Protein AF-A0A6A4ECH5-F1 (afdb_monomer_lite)

Sequence (170 aa):
MLSFKMYCCALTGAVALLLSTVTAHGYLGLPAVTFPSDVDKTQFVATIESSASGFSGSFSGTPAENAAAFWAAFNSSKYSSVKEFVTDLGQIVASGANIECGLTDPDETPQPLPDELEWTHSDTEGFTSSHEGPCEAWCDDTRVFLARRTLPPPPQKCPTIRRGVREPAA

Structure (mmCIF, N/CA/C/O backbone):
data_AF-A0A6A4ECH5-F1
#
_entry.id   AF-A0A6A4ECH5-F1
#
loop_
_atom_site.group_PDB
_atom_site.id
_atom_site.type_symbol
_atom_site.label_atom_id
_atom_site.label_alt_id
_atom_site.label_comp_id
_atom_site.label_asym_id
_atom_site.label_entity_id
_atom_site.label_seq_id
_atom_site.pdbx_PDB_ins_code
_atom_site.Cartn_x
_atom_site.Cartn_y
_atom_site.Cartn_z
_atom_site.occupancy
_atom_site.B_iso_or_equiv
_atom_site.auth_seq_id
_atom_site.auth_comp_id
_atom_site.auth_asym_id
_atom_site.auth_atom_id
_atom_site.pdbx_PDB_model_num
ATOM 1 N N . MET A 1 1 ? 65.895 15.581 -24.734 1.00 36.12 1 MET A N 1
ATOM 2 C CA . MET A 1 1 ? 65.233 16.899 -24.635 1.00 36.12 1 MET A CA 1
ATOM 3 C C . MET A 1 1 ? 63.728 16.678 -24.688 1.00 36.12 1 MET A C 1
ATOM 5 O O . MET A 1 1 ? 63.279 15.971 -25.572 1.00 36.12 1 MET A O 1
ATOM 9 N N . LEU A 1 2 ? 63.033 17.241 -23.694 1.00 40.03 2 LEU A N 1
ATOM 10 C CA . LEU A 1 2 ? 61.590 17.483 -23.534 1.00 40.03 2 LEU A CA 1
ATOM 11 C C . LEU A 1 2 ? 60.560 16.344 -23.706 1.00 40.03 2 LEU A C 1
ATOM 13 O O . LEU A 1 2 ? 60.173 15.961 -24.803 1.00 40.03 2 LEU A O 1
ATOM 17 N N . SER A 1 3 ? 60.021 15.947 -22.548 1.00 49.47 3 SER A N 1
ATOM 18 C CA . SER A 1 3 ? 58.666 15.438 -22.317 1.00 49.47 3 SER A CA 1
ATOM 19 C C . SER A 1 3 ? 57.578 16.232 -23.043 1.00 49.47 3 SER A C 1
ATOM 21 O O . SER A 1 3 ? 57.588 17.460 -22.980 1.00 49.47 3 SER A O 1
ATOM 23 N N . PHE A 1 4 ? 56.538 15.544 -23.525 1.00 47.38 4 PHE A N 1
ATOM 24 C CA . PHE A 1 4 ? 55.188 16.111 -23.549 1.00 47.38 4 PHE A CA 1
ATOM 25 C C . PHE A 1 4 ? 54.191 15.131 -22.926 1.00 47.38 4 PHE A C 1
ATOM 27 O O . PHE A 1 4 ? 54.076 13.974 -23.318 1.00 47.38 4 PHE A O 1
ATOM 34 N N . LYS A 1 5 ? 53.560 15.615 -21.855 1.00 43.56 5 LYS A N 1
ATOM 35 C CA . LYS A 1 5 ? 52.623 14.917 -20.978 1.00 43.56 5 LYS A CA 1
ATOM 36 C C . LYS A 1 5 ? 51.403 14.447 -21.775 1.00 43.56 5 LYS A C 1
ATOM 38 O O . LYS A 1 5 ? 50.761 15.246 -22.450 1.00 43.56 5 LYS A O 1
ATOM 43 N N . MET A 1 6 ? 51.046 13.179 -21.605 1.00 52.22 6 MET A N 1
ATOM 44 C CA . MET A 1 6 ? 49.730 12.650 -21.940 1.00 52.22 6 MET A CA 1
ATOM 45 C C . MET A 1 6 ? 48.712 13.263 -20.970 1.00 52.22 6 MET A C 1
ATOM 47 O O . MET A 1 6 ? 48.684 12.915 -19.790 1.00 52.22 6 MET A O 1
ATOM 51 N N . TYR A 1 7 ? 47.932 14.236 -21.438 1.00 46.34 7 TYR A N 1
ATOM 52 C CA . TYR A 1 7 ? 46.836 14.805 -20.660 1.00 46.34 7 TYR A CA 1
ATOM 53 C C . TYR A 1 7 ? 45.634 13.862 -20.740 1.00 46.34 7 TYR A C 1
ATOM 55 O O . TYR A 1 7 ? 44.838 13.918 -21.674 1.00 46.34 7 TYR A O 1
ATOM 63 N N . CYS A 1 8 ? 45.506 12.993 -19.736 1.00 44.25 8 CYS A N 1
ATOM 64 C CA . CYS A 1 8 ? 44.232 12.376 -19.384 1.00 44.25 8 CYS A CA 1
ATOM 65 C C . CYS A 1 8 ? 43.256 13.484 -18.964 1.00 44.25 8 CYS A C 1
ATOM 67 O O . CYS A 1 8 ? 43.235 13.889 -17.805 1.00 44.25 8 CYS A O 1
ATOM 69 N N . CYS A 1 9 ? 42.440 13.978 -19.891 1.00 46.28 9 CYS A N 1
ATOM 70 C CA . CYS A 1 9 ? 41.182 14.632 -19.539 1.00 46.28 9 CYS A CA 1
ATOM 71 C C . CYS A 1 9 ? 40.117 13.543 -19.391 1.00 46.28 9 CYS A C 1
ATOM 73 O O . CYS A 1 9 ? 39.337 13.282 -20.303 1.00 46.28 9 CYS A O 1
ATOM 75 N N . ALA A 1 10 ? 40.119 12.868 -18.241 1.00 50.84 10 ALA A N 1
ATOM 76 C CA . ALA A 1 10 ? 38.966 12.093 -17.814 1.00 50.84 10 ALA A CA 1
ATOM 77 C C . ALA A 1 10 ? 37.884 13.090 -17.376 1.00 50.84 10 ALA A C 1
ATOM 79 O O . ALA A 1 10 ? 37.900 13.587 -16.253 1.00 50.84 10 ALA A O 1
ATOM 80 N N . LEU A 1 11 ? 36.969 13.426 -18.287 1.00 51.59 11 LEU A N 1
ATOM 81 C CA . LEU A 1 11 ? 35.698 14.053 -17.935 1.00 51.59 11 LEU A CA 1
ATOM 82 C C . LEU A 1 11 ? 34.859 13.011 -17.187 1.00 51.59 11 LEU A C 1
ATOM 84 O O . LEU A 1 11 ? 34.094 12.257 -17.782 1.00 51.59 11 LEU A O 1
ATOM 88 N N . THR A 1 12 ? 35.020 12.941 -15.869 1.00 50.88 12 THR A N 1
ATOM 89 C CA . THR A 1 12 ? 34.039 12.305 -14.987 1.00 50.88 12 THR A CA 1
ATOM 90 C C . THR A 1 12 ? 32.783 13.170 -14.992 1.00 50.88 12 THR A C 1
ATOM 92 O O . THR A 1 12 ? 32.695 14.156 -14.262 1.00 50.88 12 THR A O 1
ATOM 95 N N . GLY A 1 13 ? 31.830 12.837 -15.862 1.00 53.44 13 GLY A N 1
ATOM 96 C CA . GLY A 1 13 ? 30.485 13.395 -15.806 1.00 53.44 13 GLY A CA 1
ATOM 97 C C . GLY A 1 13 ? 29.804 12.929 -14.522 1.00 53.44 13 GLY A C 1
ATOM 98 O O . GLY A 1 13 ? 29.584 11.734 -14.337 1.00 53.44 13 GLY A O 1
ATOM 99 N N . ALA A 1 14 ? 29.497 13.862 -13.624 1.00 52.53 14 ALA A N 1
ATOM 100 C CA . ALA A 1 14 ? 28.627 13.594 -12.491 1.00 52.53 14 ALA A CA 1
ATOM 101 C C . ALA A 1 14 ? 27.212 13.339 -13.030 1.00 52.53 14 ALA A C 1
ATOM 103 O O . ALA A 1 14 ? 26.530 14.265 -13.468 1.00 52.53 14 ALA A O 1
ATOM 104 N N . VAL A 1 15 ? 26.785 12.076 -13.039 1.00 54.62 15 VAL A N 1
ATOM 105 C CA . VAL A 1 15 ? 25.382 11.727 -13.267 1.00 54.62 15 VAL A CA 1
ATOM 106 C C . VAL A 1 15 ? 24.621 12.168 -12.021 1.00 54.62 15 VAL A C 1
ATOM 108 O O . VAL A 1 15 ? 24.728 11.547 -10.966 1.00 54.62 15 VAL A O 1
ATOM 111 N N . ALA A 1 16 ? 23.896 13.280 -12.124 1.00 48.59 16 ALA A N 1
ATOM 112 C CA . ALA A 1 16 ? 22.936 13.676 -11.108 1.00 48.59 16 ALA A CA 1
ATOM 113 C C . ALA A 1 16 ? 21.791 12.654 -11.125 1.00 48.59 16 ALA A C 1
ATOM 115 O O . ALA A 1 16 ? 20.962 12.653 -12.034 1.00 48.59 16 ALA A O 1
ATOM 116 N N . LEU A 1 17 ? 21.779 11.750 -10.144 1.00 46.91 17 LEU A N 1
ATOM 117 C CA . LEU A 1 17 ? 20.633 10.890 -9.871 1.00 46.91 17 LEU A CA 1
ATOM 118 C C . LEU A 1 17 ? 19.496 11.794 -9.389 1.00 46.91 17 LEU A C 1
ATOM 120 O O . LEU A 1 17 ? 19.467 12.210 -8.232 1.00 46.91 17 LEU A O 1
ATOM 124 N N . LEU A 1 18 ? 18.583 12.137 -10.294 1.00 44.34 18 LEU A N 1
ATOM 125 C CA . LEU A 1 18 ? 17.282 12.675 -9.923 1.00 44.34 18 LEU A CA 1
ATOM 126 C C . LEU A 1 18 ? 16.531 11.544 -9.214 1.00 44.34 18 LEU A C 1
ATOM 128 O O . LEU A 1 18 ? 15.917 10.699 -9.858 1.00 44.34 18 LEU A O 1
ATOM 132 N N . LEU A 1 19 ? 16.631 11.495 -7.885 1.00 38.56 19 LEU A N 1
ATOM 133 C CA . LEU A 1 19 ? 15.720 10.711 -7.060 1.00 38.56 19 LEU A CA 1
ATOM 134 C C . LEU A 1 19 ? 14.350 11.379 -7.176 1.00 38.56 19 LEU A C 1
ATOM 136 O O . LEU A 1 19 ? 14.034 12.318 -6.449 1.00 38.56 19 LEU A O 1
ATOM 140 N N . SER A 1 20 ? 13.554 10.946 -8.146 1.00 42.34 20 SER A N 1
ATOM 141 C CA . SER A 1 20 ? 12.128 11.236 -8.174 1.00 42.34 20 SER A CA 1
ATOM 142 C C . SER A 1 20 ? 11.501 10.548 -6.966 1.00 42.34 20 SER A C 1
ATOM 144 O O . SER A 1 20 ? 11.206 9.355 -7.008 1.00 42.34 20 SER A O 1
ATOM 146 N N . THR A 1 21 ? 11.341 11.283 -5.867 1.00 46.16 21 THR A N 1
ATOM 147 C CA . THR A 1 21 ? 10.523 10.843 -4.740 1.00 46.16 21 THR A CA 1
ATOM 148 C C . THR A 1 21 ? 9.073 10.917 -5.196 1.00 46.16 21 THR A C 1
ATOM 150 O O . THR A 1 21 ? 8.459 11.984 -5.172 1.00 46.16 21 THR A O 1
ATOM 153 N N . VAL A 1 22 ? 8.544 9.809 -5.707 1.00 48.91 22 VAL A N 1
ATOM 154 C CA . VAL A 1 22 ? 7.113 9.703 -5.992 1.00 48.91 22 VAL A CA 1
ATOM 155 C C . VAL A 1 22 ? 6.410 9.518 -4.654 1.00 48.91 22 VAL A C 1
ATOM 157 O O . VAL A 1 22 ? 6.570 8.494 -3.996 1.00 48.91 22 VAL A O 1
ATOM 160 N N . THR A 1 23 ? 5.693 10.552 -4.226 1.00 54.50 23 THR A N 1
ATOM 161 C CA . THR A 1 23 ? 4.902 10.542 -2.998 1.00 54.50 23 THR A CA 1
ATOM 162 C C . THR A 1 23 ? 3.495 10.090 -3.396 1.00 54.50 23 THR A C 1
ATOM 164 O O . THR A 1 23 ? 2.705 10.858 -3.936 1.00 54.50 23 THR A O 1
ATOM 167 N N . ALA A 1 24 ? 3.203 8.792 -3.268 1.00 57.44 24 ALA A N 1
ATOM 168 C CA . ALA A 1 24 ? 1.850 8.293 -3.510 1.00 57.44 24 ALA A CA 1
ATOM 169 C C . ALA A 1 24 ? 0.974 8.746 -2.337 1.00 57.44 24 ALA A C 1
ATOM 171 O O . ALA A 1 24 ? 1.276 8.414 -1.190 1.00 57.44 24 ALA A O 1
ATOM 172 N N . HIS A 1 25 ? -0.042 9.568 -2.603 1.00 73.00 25 HIS A N 1
ATOM 173 C CA . HIS A 1 25 ? -0.904 10.157 -1.578 1.00 73.00 25 HIS A CA 1
ATOM 174 C C . HIS A 1 25 ? -2.371 9.835 -1.852 1.00 73.00 25 HIS A C 1
ATOM 176 O O . HIS A 1 25 ? -2.823 9.907 -2.993 1.00 73.00 25 HIS A O 1
ATOM 182 N N . GLY A 1 26 ? -3.131 9.503 -0.812 1.00 79.81 26 GLY A N 1
ATOM 183 C CA . GLY A 1 26 ? -4.552 9.175 -0.927 1.00 79.81 26 GLY A CA 1
ATOM 184 C C . GLY A 1 26 ? -5.090 8.387 0.263 1.00 79.81 26 GLY A C 1
ATOM 185 O O . GLY A 1 26 ? -4.334 7.908 1.101 1.00 79.81 26 GLY A O 1
ATOM 186 N N . TYR A 1 27 ? -6.412 8.262 0.324 1.00 83.50 27 TYR A N 1
ATOM 187 C CA . TYR A 1 27 ? -7.152 7.600 1.391 1.00 83.50 27 TYR A CA 1
ATOM 188 C C . TYR A 1 27 ? -8.363 6.833 0.853 1.00 83.50 27 TYR A C 1
ATOM 190 O O . TYR A 1 27 ? -8.801 7.036 -0.279 1.00 83.50 27 TYR A O 1
ATOM 198 N N . LEU A 1 28 ? -8.912 5.942 1.678 1.00 85.31 28 LEU A N 1
ATOM 199 C CA . LEU A 1 28 ? -10.162 5.241 1.394 1.00 85.31 28 LEU A CA 1
ATOM 200 C C . LEU A 1 28 ? -11.344 6.202 1.612 1.00 85.31 28 LEU A C 1
ATOM 202 O O . LEU A 1 28 ? -11.617 6.603 2.741 1.00 85.31 28 LEU A O 1
ATOM 206 N N . GLY A 1 29 ? -12.008 6.609 0.532 1.00 83.50 29 GLY A N 1
ATOM 207 C CA . GLY A 1 29 ? -13.186 7.479 0.561 1.00 83.50 29 GLY A CA 1
ATOM 208 C C . GLY A 1 29 ? -14.499 6.712 0.748 1.00 83.50 29 GLY A C 1
ATOM 209 O O . GLY A 1 29 ? -15.430 7.238 1.358 1.00 83.50 29 GLY A O 1
ATOM 210 N N . LEU A 1 30 ? -14.568 5.463 0.266 1.00 85.00 30 LEU A N 1
ATOM 211 C CA . LEU A 1 30 ? -15.712 4.567 0.465 1.00 85.00 30 LEU A CA 1
ATOM 212 C C . LEU A 1 30 ? -15.240 3.144 0.848 1.00 85.00 30 LEU A C 1
ATOM 214 O O . LEU A 1 30 ? -14.500 2.544 0.065 1.00 85.00 30 LEU A O 1
ATOM 218 N N . PRO A 1 31 ? -15.672 2.578 1.998 1.00 86.56 31 PRO A N 1
ATOM 219 C CA . PRO A 1 31 ? -16.486 3.227 3.027 1.00 86.56 31 PRO A CA 1
ATOM 220 C C . PRO A 1 31 ? -15.773 4.449 3.614 1.00 86.56 31 PRO A C 1
ATOM 222 O O . PRO A 1 31 ? -14.547 4.492 3.659 1.00 86.56 31 PRO A O 1
ATOM 225 N N . ALA A 1 32 ? -16.551 5.447 4.034 1.00 88.00 32 ALA A N 1
ATOM 226 C CA . ALA A 1 32 ? -15.997 6.682 4.572 1.00 88.00 32 ALA A CA 1
ATOM 227 C C . ALA A 1 32 ? -15.280 6.399 5.894 1.00 88.00 32 ALA A C 1
ATOM 229 O O . ALA A 1 32 ? -15.911 6.011 6.873 1.00 88.00 32 ALA A O 1
ATOM 230 N N . VAL A 1 33 ? -13.964 6.588 5.922 1.00 88.12 33 VAL A N 1
ATOM 231 C CA . VAL A 1 33 ? -13.169 6.430 7.143 1.00 88.12 33 VAL A CA 1
ATOM 232 C C . VAL A 1 33 ? -13.021 7.768 7.866 1.00 88.12 33 VAL A C 1
ATOM 234 O O . VAL A 1 33 ? -13.034 8.835 7.244 1.00 88.12 33 VAL A O 1
ATOM 237 N N . THR A 1 34 ? -12.846 7.708 9.182 1.00 92.31 34 THR A N 1
ATOM 238 C CA . THR A 1 34 ? -12.556 8.879 10.012 1.00 92.31 34 THR A CA 1
ATOM 239 C C . THR A 1 34 ? -11.061 8.950 10.299 1.00 92.31 34 THR A C 1
ATOM 241 O O . THR A 1 34 ? -10.403 7.926 10.481 1.00 92.31 34 THR A O 1
ATOM 244 N N . PHE A 1 35 ? -10.524 10.166 10.341 1.00 92.25 35 PHE A N 1
ATOM 245 C CA . PHE A 1 35 ? -9.133 10.449 10.681 1.00 92.25 35 PHE A CA 1
ATOM 246 C C . PHE A 1 35 ? -9.085 11.388 11.892 1.00 92.25 35 PHE A C 1
ATOM 248 O O . PHE A 1 35 ? -9.911 12.308 11.954 1.00 92.25 35 PHE A O 1
ATOM 255 N N . PRO A 1 36 ? -8.107 11.234 12.801 1.00 92.00 36 PRO A N 1
ATOM 256 C CA . PRO A 1 36 ? -7.810 12.244 13.811 1.00 92.00 36 PRO A CA 1
ATOM 257 C C . PRO A 1 36 ? -7.524 13.617 13.180 1.00 92.00 36 PRO A C 1
ATOM 259 O O . PRO A 1 36 ? -7.070 13.726 12.041 1.00 92.00 36 PRO A O 1
ATOM 262 N N . SER A 1 37 ? -7.781 14.705 13.908 1.00 89.62 37 SER A N 1
ATOM 263 C CA . SER A 1 37 ? -7.662 16.065 13.350 1.00 89.62 37 SER A CA 1
ATOM 264 C C . SER A 1 37 ? -6.226 16.519 13.060 1.00 89.62 37 SER A C 1
ATOM 266 O O . SER A 1 37 ? -6.026 17.519 12.374 1.00 89.62 37 SER A O 1
ATOM 268 N N . ASP A 1 38 ? -5.236 15.842 13.634 1.00 89.75 38 ASP A N 1
ATOM 269 C CA . ASP A 1 38 ? -3.819 16.200 13.601 1.00 89.75 38 ASP A CA 1
ATOM 270 C C . ASP A 1 38 ? -2.994 15.370 12.605 1.00 89.75 38 ASP A C 1
ATOM 272 O O . ASP A 1 38 ? -1.775 15.542 12.536 1.00 89.75 38 ASP A O 1
ATOM 276 N N . VAL A 1 39 ? -3.637 14.513 11.801 1.00 90.00 39 VAL A N 1
ATOM 277 C CA . VAL A 1 39 ? -2.957 13.697 10.787 1.00 90.00 39 VAL A CA 1
ATOM 278 C C . VAL A 1 39 ? -3.181 14.212 9.366 1.00 90.00 39 VAL A C 1
ATOM 280 O O . VAL A 1 39 ? -4.250 14.709 9.010 1.00 90.00 39 VAL A O 1
ATOM 283 N N . ASP A 1 40 ? -2.174 14.038 8.509 1.00 88.56 40 ASP A N 1
ATOM 284 C CA . ASP A 1 40 ? -2.352 14.166 7.063 1.00 88.56 40 ASP A CA 1
ATOM 285 C C . ASP A 1 40 ? -2.949 12.867 6.519 1.00 88.56 40 ASP A C 1
ATOM 287 O O . ASP A 1 40 ? -2.236 11.896 6.273 1.00 88.56 40 ASP A O 1
ATOM 291 N N . LYS A 1 41 ? -4.268 12.856 6.306 1.00 86.88 41 LYS A N 1
ATOM 292 C CA . LYS A 1 41 ? -4.989 11.690 5.775 1.00 86.88 41 LYS A CA 1
ATOM 293 C C . LYS A 1 41 ? -4.482 11.199 4.416 1.00 86.88 41 LYS A C 1
ATOM 295 O O . LYS A 1 41 ? -4.821 10.093 4.018 1.00 86.88 41 LYS A O 1
ATOM 300 N N . THR A 1 42 ? -3.732 12.017 3.677 1.00 84.50 42 THR A N 1
ATOM 301 C CA . THR A 1 42 ? -3.213 11.649 2.358 1.00 84.50 42 THR A CA 1
ATOM 302 C C . THR A 1 42 ? -1.825 11.016 2.416 1.00 84.50 42 THR A C 1
ATOM 304 O O . THR A 1 42 ? -1.385 10.459 1.415 1.00 84.50 42 THR A O 1
ATOM 307 N N . GLN A 1 43 ? -1.152 11.054 3.567 1.00 87.12 43 GLN A N 1
ATOM 308 C CA . GLN A 1 43 ? 0.204 10.547 3.742 1.00 87.12 43 GLN A CA 1
ATOM 309 C C . GLN A 1 43 ? 0.270 9.013 3.648 1.00 87.12 43 GLN A C 1
ATOM 311 O O . GLN A 1 43 ? -0.593 8.297 4.161 1.00 87.12 43 GLN A O 1
ATOM 316 N N . PHE A 1 44 ? 1.342 8.486 3.050 1.00 86.62 44 PHE A N 1
ATOM 317 C CA . PHE A 1 44 ? 1.606 7.045 3.078 1.00 86.62 44 PHE A CA 1
ATOM 318 C C . PHE A 1 44 ? 2.031 6.589 4.481 1.00 86.62 44 PHE A C 1
ATOM 320 O O . PHE A 1 44 ? 2.835 7.228 5.155 1.00 86.62 44 PHE A O 1
ATOM 327 N N . VAL A 1 45 ? 1.508 5.444 4.919 1.00 90.94 45 VAL A N 1
ATOM 328 C CA . VAL A 1 45 ? 1.703 4.948 6.293 1.00 90.94 45 VAL A CA 1
ATOM 329 C C . VAL A 1 45 ? 3.092 4.341 6.505 1.00 90.94 45 VAL A C 1
ATOM 331 O O . VAL A 1 45 ? 3.721 4.567 7.542 1.00 90.94 45 VAL A O 1
ATOM 334 N N . ALA A 1 46 ? 3.568 3.567 5.529 1.00 91.38 46 ALA A N 1
ATOM 335 C CA . ALA A 1 46 ? 4.785 2.776 5.641 1.00 91.38 46 ALA A CA 1
ATOM 336 C C . ALA A 1 46 ? 5.616 2.804 4.357 1.00 91.38 46 ALA A C 1
ATOM 338 O O . ALA A 1 46 ? 5.077 2.984 3.264 1.00 91.38 46 ALA A O 1
ATOM 339 N N . THR A 1 47 ? 6.918 2.555 4.491 1.00 92.00 47 THR A N 1
ATOM 340 C CA . THR A 1 47 ? 7.831 2.343 3.361 1.00 92.00 47 THR A CA 1
ATOM 341 C C . THR A 1 47 ? 8.529 0.996 3.449 1.00 92.00 47 THR A C 1
ATOM 343 O O . THR A 1 47 ? 8.738 0.440 4.528 1.00 92.00 47 THR A O 1
ATOM 346 N N . ILE A 1 48 ? 8.906 0.471 2.286 1.00 92.75 48 ILE A N 1
ATOM 347 C CA . ILE A 1 48 ? 9.839 -0.646 2.164 1.00 92.75 48 ILE A CA 1
ATOM 348 C C . ILE A 1 48 ? 10.914 -0.194 1.192 1.00 92.75 48 ILE A C 1
ATOM 350 O O . ILE A 1 48 ? 10.658 -0.021 0.001 1.00 92.75 48 ILE A O 1
ATOM 354 N N . GLU A 1 49 ? 12.123 -0.004 1.704 1.00 90.69 49 GLU A N 1
ATOM 355 C CA . GLU A 1 49 ? 13.262 0.310 0.854 1.00 90.69 49 GLU A CA 1
ATOM 356 C C . GLU A 1 49 ? 13.587 -0.879 -0.051 1.00 90.69 49 GLU A C 1
ATOM 358 O O . GLU A 1 49 ? 13.610 -2.032 0.390 1.00 90.69 49 GLU A O 1
ATOM 363 N N . SER A 1 50 ? 13.905 -0.614 -1.321 1.00 89.00 50 SER A N 1
ATOM 364 C CA . SER A 1 50 ? 14.255 -1.678 -2.274 1.00 89.00 50 SER A CA 1
ATOM 365 C C . SER A 1 50 ? 15.447 -2.521 -1.810 1.00 89.00 50 SER A C 1
ATOM 367 O O . SER A 1 50 ? 15.548 -3.684 -2.184 1.00 89.00 50 SER A O 1
ATOM 369 N N . SER A 1 51 ? 16.360 -1.958 -1.016 1.00 90.00 51 SER A N 1
ATOM 370 C CA . SER A 1 51 ? 17.496 -2.688 -0.443 1.00 90.00 51 SER A CA 1
ATOM 371 C C . SER A 1 51 ? 17.092 -3.644 0.686 1.00 90.00 51 SER A C 1
ATOM 373 O O . SER A 1 51 ? 17.823 -4.592 0.964 1.00 90.00 51 SER A O 1
ATOM 375 N N . ALA A 1 52 ? 15.940 -3.411 1.318 1.00 92.75 52 ALA A N 1
ATOM 376 C CA . ALA A 1 52 ? 15.404 -4.207 2.419 1.00 92.75 52 ALA A CA 1
ATOM 377 C C . ALA A 1 52 ? 14.328 -5.212 1.970 1.00 92.75 52 ALA A C 1
ATOM 379 O O . ALA A 1 52 ? 14.063 -6.171 2.689 1.00 92.75 52 ALA A O 1
ATOM 380 N N . SER A 1 53 ? 13.734 -5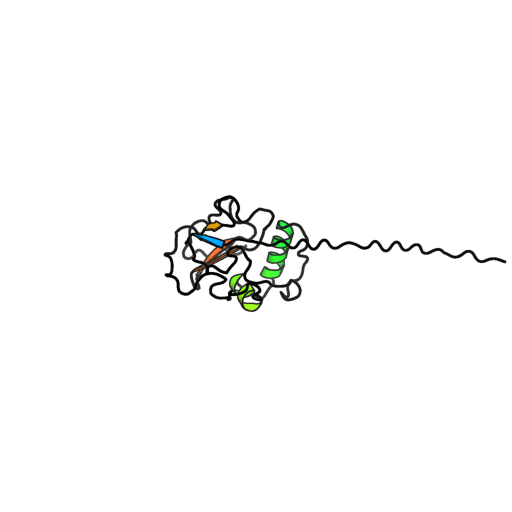.039 0.783 1.00 93.50 53 SER A N 1
ATOM 381 C CA . SER A 1 53 ? 12.679 -5.927 0.263 1.00 93.50 53 SER A CA 1
ATOM 382 C C . SER A 1 53 ? 13.164 -7.333 -0.105 1.00 93.50 53 SER A C 1
ATOM 384 O O . SER A 1 53 ? 12.360 -8.252 -0.249 1.00 93.50 53 SER A O 1
ATOM 386 N N . GLY A 1 54 ? 14.473 -7.500 -0.324 1.00 93.19 54 GLY A N 1
ATOM 387 C CA . GLY A 1 54 ? 15.046 -8.717 -0.904 1.00 93.19 54 GLY A CA 1
ATOM 388 C C . GLY A 1 54 ? 14.706 -8.907 -2.388 1.00 93.19 54 GLY A C 1
ATOM 389 O O . GLY A 1 54 ? 15.016 -9.956 -2.954 1.00 93.19 54 GLY A O 1
ATOM 390 N N . PHE A 1 55 ? 14.073 -7.919 -3.028 1.00 94.38 55 PHE A N 1
ATOM 391 C CA . PHE A 1 55 ? 13.712 -7.981 -4.439 1.00 94.38 55 PHE A CA 1
ATOM 392 C C . PHE A 1 55 ? 14.891 -7.561 -5.311 1.00 94.38 55 PHE A C 1
ATOM 394 O O . PHE A 1 55 ? 15.554 -6.555 -5.064 1.00 94.38 55 PHE A O 1
ATOM 401 N N . SER A 1 56 ? 15.137 -8.338 -6.362 1.00 88.06 56 SER A N 1
ATOM 402 C CA . SER A 1 56 ? 16.084 -7.987 -7.413 1.00 88.06 56 SER A CA 1
ATOM 403 C C . SER A 1 56 ? 15.384 -7.195 -8.520 1.00 88.06 56 SER A C 1
ATOM 405 O O . SER A 1 56 ? 14.192 -7.364 -8.766 1.00 88.06 56 SER A O 1
ATOM 407 N N . GLY A 1 57 ? 16.131 -6.327 -9.201 1.00 84.88 57 GLY A N 1
ATOM 408 C CA . GLY A 1 57 ? 15.611 -5.489 -10.281 1.00 84.88 57 GLY A CA 1
ATOM 409 C C . GLY A 1 57 ? 15.955 -4.015 -10.100 1.00 84.88 57 GLY A C 1
ATOM 410 O O . GLY A 1 57 ? 16.634 -3.630 -9.150 1.00 84.88 57 GLY A O 1
ATOM 411 N N . SER A 1 58 ? 15.507 -3.197 -11.050 1.00 85.25 58 SER A N 1
ATOM 412 C CA . SER A 1 58 ? 15.563 -1.739 -10.962 1.00 85.25 58 SER A CA 1
ATOM 413 C C . SER A 1 58 ? 14.145 -1.197 -10.822 1.00 85.25 58 SER A C 1
ATOM 415 O O . SER A 1 58 ? 13.248 -1.628 -11.543 1.00 85.25 58 SER A O 1
ATOM 417 N N . PHE A 1 59 ? 13.972 -0.248 -9.904 1.00 88.38 59 PHE A N 1
ATOM 418 C CA . PHE A 1 59 ? 12.708 0.439 -9.622 1.00 88.38 59 PHE A CA 1
ATOM 419 C C . PHE A 1 59 ? 12.813 1.944 -9.908 1.00 88.38 59 PHE A C 1
ATOM 421 O O . PHE A 1 59 ? 12.166 2.762 -9.262 1.00 88.38 59 PHE A O 1
ATOM 428 N N . SER A 1 60 ? 13.690 2.319 -10.843 1.00 88.25 60 SER A N 1
ATOM 429 C CA . SER A 1 60 ? 13.938 3.709 -11.244 1.00 88.25 60 SER A CA 1
ATOM 430 C C . SER A 1 60 ? 13.476 4.012 -12.675 1.00 88.25 60 SER A C 1
ATOM 432 O O . SER A 1 60 ? 13.945 4.977 -13.276 1.00 88.25 60 SER A O 1
ATOM 434 N N . GLY A 1 61 ? 12.637 3.150 -13.254 1.00 87.94 61 GLY A N 1
ATOM 435 C CA . GLY A 1 61 ? 12.044 3.328 -14.577 1.00 87.94 61 GLY A CA 1
ATOM 436 C C . GLY A 1 61 ? 10.751 4.142 -14.530 1.00 87.94 61 GLY A C 1
ATOM 437 O O . GLY A 1 61 ? 10.445 4.827 -13.551 1.00 87.94 61 GLY A O 1
ATOM 438 N N . THR A 1 62 ? 9.968 4.047 -15.600 1.00 88.31 62 THR A N 1
ATOM 439 C CA . THR A 1 62 ? 8.596 4.569 -15.639 1.00 88.31 62 THR A CA 1
ATOM 440 C C . THR A 1 62 ? 7.696 3.840 -14.626 1.00 88.31 62 THR A C 1
ATOM 442 O O . THR A 1 62 ? 7.997 2.706 -14.249 1.00 88.31 62 THR A O 1
ATOM 445 N N . PRO A 1 63 ? 6.559 4.428 -14.203 1.00 85.19 63 PRO A N 1
ATOM 446 C CA . PRO A 1 63 ? 5.620 3.768 -13.289 1.00 85.19 63 PRO A CA 1
ATOM 447 C C . PRO A 1 63 ? 5.231 2.348 -13.732 1.00 85.19 63 PRO A C 1
ATOM 449 O O . PRO A 1 63 ? 5.308 1.410 -12.940 1.00 85.19 63 PRO A O 1
ATOM 452 N N . ALA A 1 64 ? 4.927 2.167 -15.020 1.00 84.88 64 ALA A N 1
ATOM 453 C CA . ALA A 1 64 ? 4.585 0.866 -15.589 1.00 84.88 64 ALA A CA 1
ATOM 454 C C . ALA A 1 64 ? 5.747 -0.145 -15.539 1.00 84.88 64 ALA A C 1
ATOM 456 O O . ALA A 1 64 ? 5.528 -1.328 -15.265 1.00 84.88 64 ALA A O 1
ATOM 457 N N . GLU A 1 65 ? 6.983 0.300 -15.788 1.00 89.12 65 GLU A N 1
ATOM 458 C CA . GLU A 1 65 ? 8.179 -0.546 -15.681 1.00 89.12 65 GLU A CA 1
ATOM 459 C C . GLU A 1 65 ? 8.460 -0.936 -14.227 1.00 89.12 65 GLU A C 1
ATOM 461 O O . GLU A 1 65 ? 8.747 -2.101 -13.956 1.00 89.12 65 GLU A O 1
ATOM 466 N N . ASN A 1 66 ? 8.307 -0.002 -13.286 1.00 89.25 66 ASN A N 1
ATOM 467 C CA . ASN A 1 66 ? 8.505 -0.261 -11.860 1.00 89.25 66 ASN A CA 1
ATOM 468 C C . ASN A 1 66 ? 7.461 -1.248 -11.322 1.00 89.25 66 ASN A C 1
ATOM 470 O O . ASN A 1 66 ? 7.819 -2.188 -10.613 1.00 89.25 66 ASN A O 1
ATOM 474 N N . ALA A 1 67 ? 6.189 -1.097 -11.710 1.00 87.94 67 ALA A N 1
ATOM 475 C CA . ALA A 1 67 ? 5.136 -2.049 -11.362 1.00 87.94 67 ALA A CA 1
ATOM 476 C C . ALA A 1 67 ? 5.411 -3.444 -11.956 1.00 87.94 67 ALA A C 1
ATOM 478 O O . ALA A 1 67 ? 5.245 -4.456 -11.274 1.00 87.94 67 ALA A O 1
ATOM 479 N N . ALA A 1 68 ? 5.883 -3.524 -13.205 1.00 89.75 68 ALA A N 1
ATOM 480 C CA . ALA A 1 68 ? 6.260 -4.795 -13.822 1.00 89.75 68 ALA A CA 1
ATOM 481 C C . ALA A 1 68 ? 7.456 -5.459 -13.113 1.00 89.75 68 ALA A C 1
ATOM 483 O O . ALA A 1 68 ? 7.413 -6.663 -12.845 1.00 89.75 68 ALA A O 1
ATOM 484 N N . ALA A 1 69 ? 8.488 -4.684 -12.767 1.00 91.75 69 ALA A N 1
ATOM 485 C CA . ALA A 1 69 ? 9.643 -5.160 -12.011 1.00 91.75 69 ALA A CA 1
ATOM 486 C C . ALA A 1 69 ? 9.236 -5.660 -10.616 1.00 91.75 69 ALA A C 1
ATOM 488 O O . ALA A 1 69 ? 9.673 -6.736 -10.203 1.00 91.75 69 ALA A O 1
ATOM 489 N N . PHE A 1 70 ? 8.340 -4.936 -9.933 1.00 92.69 70 PHE A N 1
ATOM 490 C CA . PHE A 1 70 ? 7.783 -5.353 -8.646 1.00 92.69 70 PHE A CA 1
ATOM 491 C C . PHE A 1 70 ? 7.128 -6.724 -8.758 1.00 92.69 70 PHE A C 1
ATOM 493 O O . PHE A 1 70 ? 7.484 -7.623 -8.004 1.00 92.69 70 PHE A O 1
ATOM 500 N N . TRP A 1 71 ? 6.232 -6.928 -9.728 1.00 92.12 71 TRP A N 1
ATOM 501 C CA . TRP A 1 71 ? 5.546 -8.214 -9.870 1.00 92.12 71 TRP A CA 1
ATOM 502 C C . TRP A 1 71 ? 6.473 -9.357 -10.270 1.00 92.12 71 TRP A C 1
ATOM 504 O O . TRP A 1 71 ? 6.270 -10.479 -9.812 1.00 92.12 71 TRP A O 1
ATOM 514 N N . ALA A 1 72 ? 7.496 -9.099 -11.085 1.00 93.06 72 ALA A N 1
ATOM 515 C CA . ALA A 1 72 ? 8.486 -10.116 -11.428 1.00 93.06 72 ALA A CA 1
ATOM 516 C C . ALA A 1 72 ? 9.234 -10.620 -10.179 1.00 93.06 72 ALA A C 1
ATOM 518 O O . ALA A 1 72 ? 9.355 -11.832 -9.972 1.00 93.06 72 ALA A O 1
ATOM 519 N N . ALA A 1 73 ? 9.679 -9.699 -9.322 1.00 94.56 73 ALA A N 1
ATOM 520 C CA . ALA A 1 73 ? 10.356 -10.039 -8.076 1.00 94.56 73 ALA A CA 1
ATOM 521 C C . ALA A 1 73 ? 9.396 -10.644 -7.036 1.00 94.56 73 ALA A C 1
ATOM 523 O O . ALA A 1 73 ? 9.704 -11.679 -6.447 1.00 94.56 73 ALA A O 1
ATOM 524 N N . PHE A 1 74 ? 8.208 -10.057 -6.872 1.00 94.81 74 PHE A N 1
ATOM 525 C CA . PHE A 1 74 ? 7.180 -10.505 -5.934 1.00 94.81 74 PHE A CA 1
ATOM 526 C C . PHE A 1 74 ? 6.733 -11.943 -6.220 1.00 94.81 74 PHE A C 1
ATOM 528 O O . PHE A 1 74 ? 6.687 -12.761 -5.305 1.00 94.81 74 PHE A O 1
ATOM 535 N N . ASN A 1 75 ? 6.497 -12.294 -7.489 1.00 93.88 75 ASN A N 1
ATOM 536 C CA . ASN A 1 75 ? 6.098 -13.652 -7.888 1.00 93.88 75 ASN A CA 1
ATOM 537 C C . ASN A 1 75 ? 7.190 -14.707 -7.641 1.00 93.88 75 ASN A C 1
ATOM 539 O O . ASN A 1 75 ? 6.892 -15.897 -7.597 1.00 93.88 75 ASN A O 1
ATOM 543 N N . SER A 1 76 ? 8.445 -14.278 -7.498 1.00 94.31 76 SER A N 1
ATOM 544 C CA . SER A 1 76 ? 9.581 -15.145 -7.160 1.00 94.31 76 SER A CA 1
ATOM 545 C C . SER A 1 76 ? 9.880 -15.164 -5.656 1.00 94.31 76 SER A C 1
ATOM 547 O O . SER A 1 76 ? 10.813 -15.837 -5.219 1.00 94.31 76 SER A O 1
ATOM 549 N N . SER A 1 77 ? 9.135 -14.388 -4.866 1.00 95.69 77 SER A N 1
ATOM 550 C CA . SER A 1 77 ? 9.348 -14.228 -3.432 1.00 95.69 77 SER A CA 1
ATOM 551 C C . SER A 1 77 ? 8.617 -15.298 -2.611 1.00 95.69 77 SER A C 1
ATOM 553 O O . SER A 1 77 ? 7.884 -16.131 -3.140 1.00 95.69 77 SER A O 1
ATOM 555 N N . LYS A 1 78 ? 8.809 -15.260 -1.287 1.00 96.25 78 LYS A N 1
ATOM 556 C CA . LYS A 1 78 ? 8.078 -16.111 -0.333 1.00 96.25 78 LYS A CA 1
ATOM 557 C C . LYS A 1 78 ? 6.638 -15.641 -0.070 1.00 96.25 78 LYS A C 1
ATOM 559 O O . LYS A 1 78 ? 5.877 -16.395 0.525 1.00 96.25 78 LYS A O 1
ATOM 564 N N . TYR A 1 79 ? 6.291 -14.412 -0.456 1.00 97.12 79 TYR A N 1
ATOM 565 C CA . TYR A 1 79 ? 5.033 -13.779 -0.070 1.00 97.12 79 TYR A CA 1
ATOM 566 C C . TYR A 1 79 ? 3.880 -14.218 -0.966 1.00 97.12 79 TYR A C 1
ATOM 568 O O . TYR A 1 79 ? 3.989 -14.266 -2.190 1.00 97.12 79 TYR A O 1
ATOM 576 N N . SER A 1 80 ? 2.741 -14.493 -0.342 1.00 94.69 80 SER A N 1
ATOM 577 C CA . SER A 1 80 ? 1.509 -14.906 -1.017 1.00 94.69 80 SER A CA 1
ATOM 578 C C . SER A 1 80 ? 0.561 -13.738 -1.325 1.00 94.69 80 SER A C 1
ATOM 580 O O . SER A 1 80 ? -0.349 -13.864 -2.151 1.00 94.69 80 SER A O 1
ATOM 582 N N . SER A 1 81 ? 0.775 -12.592 -0.673 1.00 95.62 81 SER A N 1
ATOM 583 C CA . SER A 1 81 ? -0.022 -11.372 -0.827 1.00 95.62 81 SER A CA 1
ATOM 584 C C . SER A 1 81 ? 0.782 -10.102 -0.559 1.00 95.62 81 SER A C 1
ATOM 586 O O . SER A 1 81 ? 1.834 -10.137 0.082 1.00 95.62 81 SER A O 1
ATOM 588 N N . VAL A 1 82 ? 0.276 -8.969 -1.050 1.00 93.62 82 VAL A N 1
ATOM 589 C CA . VAL A 1 82 ? 0.882 -7.655 -0.799 1.00 93.62 82 VAL A CA 1
ATOM 590 C C . VAL A 1 82 ? 0.702 -7.278 0.673 1.00 93.62 82 VAL A C 1
ATOM 592 O O . VAL A 1 82 ? 1.639 -6.753 1.264 1.00 93.62 82 VAL A O 1
ATOM 595 N N . LYS A 1 83 ? -0.435 -7.635 1.293 1.00 93.69 83 LYS A N 1
ATOM 596 C CA . LYS A 1 83 ? -0.661 -7.542 2.747 1.00 93.69 83 LYS A CA 1
ATOM 597 C C . LYS A 1 83 ? 0.461 -8.228 3.522 1.00 93.69 83 LYS A C 1
ATOM 599 O O . LYS A 1 83 ? 1.079 -7.588 4.358 1.00 93.69 83 LYS A O 1
ATOM 604 N N . GLU A 1 84 ? 0.775 -9.486 3.208 1.00 95.81 84 GLU A N 1
ATOM 605 C CA . GLU A 1 84 ? 1.851 -10.226 3.887 1.00 95.81 84 GLU A CA 1
ATOM 606 C C . GLU A 1 84 ? 3.216 -9.537 3.727 1.00 95.81 84 GLU A C 1
ATOM 608 O O . GLU A 1 84 ? 3.944 -9.379 4.702 1.00 95.81 84 GLU A O 1
ATOM 613 N N . PHE A 1 85 ? 3.539 -9.071 2.518 1.00 95.75 85 PHE A N 1
ATOM 614 C CA . PHE A 1 85 ? 4.782 -8.345 2.247 1.00 95.75 85 PHE A CA 1
ATOM 615 C C . PHE A 1 85 ? 4.885 -7.026 3.029 1.00 95.75 85 PHE A C 1
ATOM 617 O O . PHE A 1 85 ? 5.922 -6.745 3.633 1.00 95.75 85 PHE A O 1
ATOM 624 N N . VAL A 1 86 ? 3.807 -6.236 3.054 1.00 93.19 86 VAL A N 1
ATOM 625 C CA . VAL A 1 86 ? 3.749 -4.956 3.774 1.00 93.19 86 VAL A CA 1
ATOM 626 C C . VAL A 1 86 ? 3.775 -5.159 5.285 1.00 93.19 86 VAL A C 1
ATOM 628 O O . VAL A 1 86 ? 4.476 -4.424 5.972 1.00 93.19 86 VAL A O 1
ATOM 631 N N . THR A 1 87 ? 3.078 -6.166 5.812 1.00 93.44 87 THR A N 1
ATOM 632 C CA . THR A 1 87 ? 3.095 -6.475 7.247 1.00 93.44 87 THR A CA 1
ATOM 633 C C . THR A 1 87 ? 4.449 -7.021 7.714 1.00 93.44 87 THR A C 1
ATOM 635 O O . THR A 1 87 ? 4.844 -6.726 8.838 1.00 93.44 87 THR A O 1
ATOM 638 N N . ASP A 1 88 ? 5.173 -7.784 6.885 1.00 95.69 88 ASP A N 1
ATOM 639 C CA . ASP A 1 88 ? 6.488 -8.337 7.256 1.00 95.69 88 ASP A CA 1
ATOM 640 C C . ASP A 1 88 ? 7.597 -7.270 7.249 1.00 95.69 88 ASP A C 1
ATOM 642 O O . ASP A 1 88 ? 8.433 -7.241 8.150 1.00 95.69 88 ASP A O 1
ATOM 646 N N . LEU A 1 89 ? 7.625 -6.385 6.243 1.00 95.56 89 LEU A N 1
ATOM 647 C CA . LEU A 1 89 ? 8.773 -5.489 6.017 1.00 95.56 89 LEU A CA 1
ATOM 648 C C . LEU A 1 89 ? 8.478 -3.996 6.180 1.00 95.56 89 LEU A C 1
ATOM 650 O O . LEU A 1 89 ? 9.420 -3.204 6.288 1.00 95.56 89 LEU A O 1
ATOM 654 N N . GLY A 1 90 ? 7.206 -3.598 6.179 1.00 93.56 90 GLY A N 1
ATOM 655 C CA . GLY A 1 90 ? 6.792 -2.200 6.221 1.00 93.56 90 GLY A CA 1
ATOM 656 C C . GLY A 1 90 ? 7.342 -1.470 7.442 1.00 93.56 90 GLY A C 1
ATOM 657 O O . GLY A 1 90 ? 7.117 -1.869 8.582 1.00 93.56 90 GLY A O 1
ATOM 658 N N . GLN A 1 91 ? 8.050 -0.371 7.200 1.00 93.69 91 GLN A N 1
ATOM 659 C CA . GLN A 1 91 ? 8.506 0.538 8.244 1.00 93.69 91 GLN A CA 1
ATOM 660 C C . GLN A 1 91 ? 7.508 1.684 8.357 1.00 93.69 91 GLN A C 1
ATOM 662 O O . GLN A 1 91 ? 7.347 2.444 7.405 1.00 93.69 91 GLN A O 1
ATOM 667 N N . ILE A 1 92 ? 6.824 1.801 9.498 1.00 93.06 92 ILE A N 1
ATOM 668 C CA . ILE A 1 92 ? 5.885 2.902 9.746 1.00 93.06 92 ILE A CA 1
ATOM 669 C C . ILE A 1 92 ? 6.668 4.215 9.802 1.00 93.06 92 ILE A C 1
ATOM 671 O O . ILE A 1 92 ? 7.602 4.356 10.593 1.00 93.06 92 ILE A O 1
ATOM 675 N N . VAL A 1 93 ? 6.270 5.176 8.973 1.00 92.12 93 VAL A N 1
ATOM 676 C CA . VAL A 1 93 ? 6.902 6.503 8.897 1.00 92.12 93 VAL A CA 1
ATOM 677 C C . VAL A 1 93 ? 5.931 7.640 9.197 1.00 92.12 93 VAL A C 1
ATOM 679 O O . VAL A 1 93 ? 6.364 8.737 9.549 1.00 92.12 93 VAL A O 1
ATOM 682 N N . ALA A 1 94 ? 4.625 7.395 9.074 1.00 91.00 94 ALA A N 1
ATOM 683 C CA . ALA A 1 94 ? 3.609 8.376 9.413 1.00 91.00 94 ALA A CA 1
ATOM 684 C C . ALA A 1 94 ? 3.426 8.454 10.937 1.00 91.00 94 ALA A C 1
ATOM 686 O O . ALA A 1 94 ? 3.181 7.450 11.607 1.00 91.00 94 ALA A O 1
ATOM 687 N N . SER A 1 95 ? 3.537 9.664 11.489 1.00 90.25 95 SER A N 1
ATOM 688 C CA . SER A 1 95 ? 3.286 9.903 12.912 1.00 90.25 95 SER A CA 1
ATOM 689 C C . SER A 1 95 ? 1.832 9.585 13.258 1.00 90.25 95 SER A C 1
ATOM 691 O O . SER A 1 95 ? 0.928 9.980 12.529 1.00 90.25 95 SER A O 1
ATOM 693 N N . GLY A 1 96 ? 1.615 8.884 14.371 1.00 88.00 96 GLY A N 1
ATOM 694 C CA . GLY A 1 96 ? 0.282 8.456 14.807 1.00 88.00 96 GLY A CA 1
ATOM 695 C C . GLY A 1 96 ? -0.266 7.236 14.064 1.00 88.00 96 GLY A C 1
ATOM 696 O O . GLY A 1 96 ? -1.312 6.729 14.454 1.00 88.00 96 GLY A O 1
ATOM 697 N N . ALA A 1 97 ? 0.439 6.730 13.046 1.00 92.25 97 ALA A N 1
ATOM 698 C CA . ALA A 1 97 ? -0.009 5.561 12.312 1.00 92.25 97 ALA A CA 1
ATOM 699 C C . ALA A 1 97 ? 0.412 4.242 12.969 1.00 92.25 97 ALA A C 1
ATOM 701 O O . ALA A 1 97 ? 1.427 4.155 13.665 1.00 92.25 97 ALA A O 1
ATOM 702 N N . ASN A 1 98 ? -0.332 3.179 12.677 1.00 88.44 98 ASN A N 1
ATOM 703 C CA . ASN A 1 98 ? 0.069 1.808 12.977 1.00 88.44 98 ASN A CA 1
ATOM 704 C C . ASN A 1 98 ? -0.304 0.864 11.821 1.00 88.44 98 ASN A C 1
ATOM 706 O O . ASN A 1 98 ? -0.965 1.262 10.866 1.00 88.44 98 ASN A O 1
ATOM 710 N N . ILE A 1 99 ? 0.150 -0.388 11.882 1.00 82.81 99 ILE A N 1
ATOM 711 C CA . ILE A 1 99 ? -0.055 -1.351 10.788 1.00 82.81 99 ILE A CA 1
ATOM 712 C C . ILE A 1 99 ? -1.505 -1.850 10.671 1.00 82.81 99 ILE A C 1
ATOM 714 O O . ILE A 1 99 ? -1.892 -2.345 9.617 1.00 82.81 99 ILE A O 1
ATOM 718 N N . GLU A 1 100 ? -2.297 -1.736 11.736 1.00 84.12 100 GLU A N 1
ATOM 719 C CA . GLU A 1 100 ? -3.673 -2.233 11.794 1.00 84.12 100 GLU A CA 1
ATOM 720 C C . GLU A 1 100 ? -4.663 -1.215 11.216 1.00 84.12 100 GLU A C 1
ATOM 722 O O . GLU A 1 100 ? -5.469 -1.560 10.355 1.00 84.12 100 GLU A O 1
ATOM 727 N N . CYS A 1 101 ? -4.559 0.049 11.629 1.00 88.12 101 CYS A N 1
ATOM 728 C CA . CYS A 1 101 ? -5.493 1.115 11.252 1.00 88.12 101 CYS A CA 1
ATOM 729 C C . CYS A 1 101 ? -4.878 2.166 10.319 1.00 88.12 101 CYS A C 1
ATOM 731 O O . CYS A 1 101 ? -5.558 3.091 9.882 1.00 88.12 101 CYS A O 1
ATOM 733 N N . GLY A 1 102 ? -3.586 2.073 9.998 1.00 91.88 102 GLY A N 1
ATOM 734 C CA . GLY A 1 102 ? -2.910 3.157 9.296 1.00 91.88 102 GLY A CA 1
ATOM 735 C C . GLY A 1 102 ? -3.069 4.455 10.080 1.00 91.88 102 GLY A C 1
ATOM 736 O O . GLY A 1 102 ? -2.713 4.496 11.251 1.00 91.88 102 GLY A O 1
ATOM 737 N N . LEU A 1 103 ? -3.622 5.484 9.436 1.00 92.81 103 LEU A N 1
ATOM 738 C CA . LEU A 1 103 ? -3.916 6.793 10.031 1.00 92.81 103 LEU A CA 1
ATOM 739 C C . LEU A 1 103 ? -5.383 6.983 10.451 1.00 92.81 103 LEU A C 1
ATOM 741 O O . LEU A 1 103 ? -5.738 8.068 10.910 1.00 92.81 103 LEU A O 1
ATOM 745 N N . THR A 1 104 ? -6.253 5.989 10.255 1.00 92.62 104 THR A N 1
ATOM 746 C CA . THR A 1 104 ? -7.671 6.127 10.613 1.00 92.62 104 THR A CA 1
ATOM 747 C C . THR A 1 104 ? -7.863 6.044 12.121 1.00 92.62 104 THR A C 1
ATOM 749 O O . THR A 1 104 ? -7.101 5.361 12.805 1.00 92.62 104 THR A O 1
ATOM 752 N N . ASP A 1 105 ? -8.908 6.691 12.627 1.00 92.06 105 ASP A N 1
ATOM 753 C CA . ASP A 1 105 ? -9.272 6.638 14.042 1.00 92.06 105 ASP A CA 1
ATOM 754 C C . ASP A 1 105 ? -9.826 5.240 14.403 1.00 92.06 105 ASP A C 1
ATOM 756 O O . ASP A 1 105 ? -10.856 4.840 13.849 1.00 92.06 105 ASP A O 1
ATOM 760 N N . PRO A 1 106 ? -9.152 4.467 15.279 1.00 87.50 106 PRO A N 1
ATOM 761 C CA . PRO A 1 106 ? -9.596 3.128 15.663 1.00 87.50 106 PRO A CA 1
ATOM 762 C C . PRO A 1 106 ? -10.793 3.126 16.627 1.00 87.50 106 PRO A C 1
ATOM 764 O O . PRO A 1 106 ? -11.422 2.080 16.791 1.00 87.50 106 PRO A O 1
ATOM 767 N N . ASP A 1 107 ? -11.103 4.257 17.268 1.00 89.62 107 ASP A N 1
ATOM 768 C CA . ASP A 1 107 ? -12.171 4.362 18.271 1.00 89.62 107 ASP A CA 1
ATOM 769 C C . ASP A 1 107 ? -13.536 4.703 17.642 1.00 89.62 107 ASP A C 1
ATOM 771 O O . ASP A 1 107 ? -14.569 4.738 18.320 1.00 89.62 107 ASP A O 1
ATOM 775 N N . GLU A 1 108 ? -13.558 4.932 16.330 1.00 89.81 108 GLU A N 1
ATOM 776 C CA . GLU A 1 108 ? -14.757 5.256 15.570 1.00 89.81 108 GLU A CA 1
ATOM 777 C C . GLU A 1 108 ? -15.611 4.028 15.242 1.00 89.81 108 GLU A C 1
ATOM 779 O O . GLU A 1 108 ? -15.178 2.875 15.260 1.00 8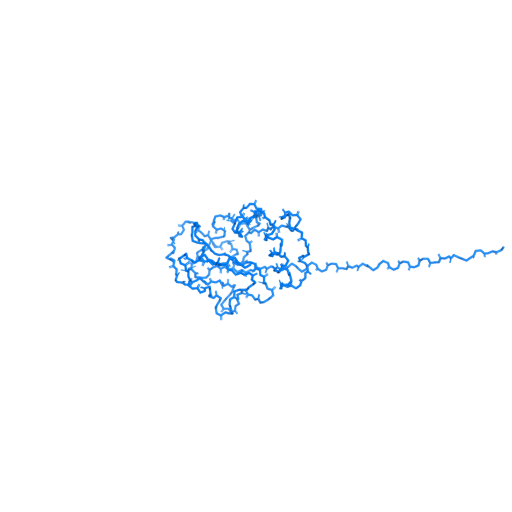9.81 108 GLU A O 1
ATOM 784 N N . THR A 1 109 ? -16.885 4.274 14.927 1.00 88.62 109 THR A N 1
ATOM 785 C CA . THR A 1 109 ? -17.816 3.178 14.624 1.00 88.62 109 THR A CA 1
ATOM 786 C C . THR A 1 109 ? -17.451 2.513 13.288 1.00 88.62 109 THR A C 1
ATOM 788 O O . THR A 1 109 ? -17.425 3.206 12.262 1.00 88.62 109 THR A O 1
ATOM 791 N N . PRO A 1 110 ? -17.254 1.176 13.249 1.00 84.31 110 PRO A N 1
ATOM 792 C CA . PRO A 1 110 ? -17.003 0.458 12.006 1.00 84.31 110 PRO A CA 1
ATOM 793 C C . PRO A 1 110 ? -18.096 0.718 10.968 1.00 84.31 110 PRO A C 1
ATOM 795 O O . PRO A 1 110 ? -19.292 0.628 11.259 1.00 84.31 110 PRO A O 1
ATOM 798 N N . GLN A 1 111 ? -17.686 1.021 9.740 1.00 84.69 111 GLN A N 1
ATOM 799 C CA . GLN A 1 111 ? -18.614 1.260 8.640 1.00 84.69 111 GLN A CA 1
ATOM 800 C C . GLN A 1 111 ? -19.105 -0.054 8.018 1.00 84.69 111 GLN A C 1
ATOM 802 O O . GLN A 1 111 ? -18.355 -1.034 7.968 1.00 84.69 111 GLN A O 1
ATOM 807 N N . PRO A 1 112 ? -20.341 -0.097 7.487 1.00 83.81 112 PRO A N 1
ATOM 808 C CA . PRO A 1 112 ? -20.782 -1.231 6.688 1.00 83.81 112 PRO A CA 1
ATOM 809 C C . PRO A 1 112 ? -19.906 -1.372 5.439 1.00 83.81 112 PRO A C 1
ATOM 811 O O . PRO A 1 112 ? -19.512 -0.380 4.827 1.00 83.81 112 PRO A O 1
ATOM 814 N N . LEU A 1 113 ? -19.640 -2.615 5.033 1.00 78.94 113 LEU A N 1
ATOM 815 C CA . LEU A 1 113 ? -18.922 -2.880 3.790 1.00 78.94 113 LEU A CA 1
ATOM 816 C C . LEU A 1 113 ? -19.793 -2.461 2.593 1.00 78.94 113 LEU A C 1
ATOM 818 O O . LEU A 1 113 ? -20.890 -3.010 2.439 1.00 78.94 113 LEU A O 1
ATOM 822 N N . PRO A 1 114 ? -19.341 -1.511 1.756 1.00 81.12 114 PRO A N 1
ATOM 823 C CA . PRO A 1 114 ? -20.054 -1.121 0.549 1.00 81.12 114 PRO A CA 1
ATOM 824 C C . PRO A 1 114 ? -19.886 -2.186 -0.538 1.00 81.12 114 PRO A C 1
ATOM 826 O O . PRO A 1 114 ? -18.995 -3.034 -0.468 1.00 81.12 114 PRO A O 1
ATOM 829 N N . ASP A 1 115 ? -20.707 -2.111 -1.584 1.00 80.31 115 ASP A N 1
ATOM 830 C CA . ASP A 1 115 ? -20.501 -2.954 -2.763 1.00 80.31 115 ASP A CA 1
ATOM 831 C C . ASP A 1 115 ? -19.179 -2.599 -3.459 1.00 80.31 115 ASP A C 1
ATOM 833 O O . ASP A 1 115 ? -18.439 -3.494 -3.852 1.00 80.31 115 ASP A O 1
ATOM 837 N N . GLU A 1 116 ? -18.842 -1.311 -3.565 1.00 78.38 116 GLU A N 1
ATOM 838 C CA . GLU A 1 116 ? -17.622 -0.811 -4.209 1.00 78.38 116 GLU A CA 1
ATOM 839 C C . GLU A 1 116 ? -16.736 -0.075 -3.206 1.00 78.38 116 GLU A C 1
ATOM 841 O O . GLU A 1 116 ? -17.230 0.676 -2.365 1.00 78.38 116 GLU A O 1
ATOM 846 N N . LEU A 1 117 ? -15.424 -0.258 -3.335 1.00 79.44 117 LEU A N 1
ATOM 847 C CA . LEU A 1 117 ? -14.437 0.526 -2.602 1.00 79.44 117 LEU A CA 1
ATOM 848 C C . LEU A 1 117 ? -13.964 1.691 -3.476 1.00 79.44 117 LEU A C 1
ATOM 850 O O . LEU A 1 117 ? -13.734 1.504 -4.676 1.00 79.44 117 LEU A O 1
ATOM 854 N N . GLU A 1 118 ? -13.798 2.866 -2.876 1.00 80.06 118 GLU A N 1
ATOM 855 C CA . GLU A 1 118 ? -13.324 4.071 -3.562 1.00 80.06 118 GLU A CA 1
ATOM 856 C C . GLU A 1 118 ? -12.101 4.638 -2.848 1.00 80.06 118 GLU A C 1
ATOM 858 O O . GLU A 1 118 ? -12.154 4.922 -1.651 1.00 80.06 118 GLU A O 1
ATOM 863 N N . TRP A 1 119 ? -11.012 4.825 -3.593 1.00 79.38 119 TRP A N 1
ATOM 864 C CA . TRP A 1 119 ? -9.833 5.545 -3.122 1.00 79.38 119 TRP A CA 1
ATOM 865 C C . TRP A 1 119 ? -9.803 6.944 -3.723 1.00 79.38 119 TRP A C 1
ATOM 867 O O . TRP A 1 119 ? -10.059 7.138 -4.913 1.00 79.38 119 TRP A O 1
ATOM 877 N N . THR A 1 120 ? -9.441 7.909 -2.890 1.00 74.44 120 THR A N 1
ATOM 878 C CA . THR A 1 120 ? -9.528 9.337 -3.178 1.00 74.44 120 THR A CA 1
ATOM 879 C C . THR A 1 120 ? -8.238 10.015 -2.724 1.00 74.44 120 THR A C 1
ATOM 881 O O . THR A 1 120 ? -7.726 9.722 -1.649 1.00 74.44 120 THR A O 1
ATOM 884 N N . HIS A 1 121 ? -7.697 10.942 -3.512 1.00 73.38 121 HIS A N 1
ATOM 885 C CA . HIS A 1 121 ? -6.662 11.876 -3.050 1.00 73.38 121 HIS A CA 1
ATOM 886 C C . HIS A 1 121 ? -7.283 13.252 -2.774 1.00 73.38 121 HIS A C 1
ATOM 888 O O . HIS A 1 121 ? -7.051 13.860 -1.729 1.00 73.38 121 HIS A O 1
ATOM 894 N N . SER A 1 122 ? -8.171 13.686 -3.667 1.00 67.25 122 SER A N 1
ATOM 895 C CA . SER A 1 122 ? -9.022 14.868 -3.554 1.00 67.25 122 SER A CA 1
ATOM 896 C C . SER A 1 122 ? -10.340 14.640 -4.304 1.00 67.25 122 SER A C 1
ATOM 898 O O . SER A 1 122 ? -10.508 13.625 -4.977 1.00 67.25 122 SER A O 1
ATOM 900 N N . ASP A 1 123 ? -11.256 15.610 -4.259 1.00 59.34 123 ASP A N 1
ATOM 901 C CA . ASP A 1 123 ? -12.518 15.561 -5.016 1.00 59.34 123 ASP A CA 1
ATOM 902 C C . ASP A 1 123 ? -12.306 15.495 -6.547 1.00 59.34 123 ASP A C 1
ATOM 904 O O . ASP A 1 123 ? -13.248 15.247 -7.301 1.00 59.34 123 ASP A O 1
ATOM 908 N N . THR A 1 124 ? -11.080 15.744 -7.024 1.00 52.59 124 THR A N 1
ATOM 909 C CA . THR A 1 124 ? -10.730 15.823 -8.450 1.00 52.59 124 THR A CA 1
ATOM 910 C C . THR A 1 124 ? -9.569 14.918 -8.866 1.00 52.59 124 THR A C 1
ATOM 912 O O . THR A 1 124 ? -9.307 14.790 -10.063 1.00 52.59 124 THR A O 1
ATOM 915 N N . GLU A 1 125 ? -8.878 14.277 -7.921 1.00 55.22 125 GLU A N 1
ATOM 916 C CA . GLU A 1 125 ? -7.683 13.470 -8.172 1.00 55.22 125 GLU A CA 1
ATOM 917 C C . GLU A 1 125 ? -7.683 12.195 -7.312 1.00 55.22 125 GLU A C 1
ATOM 919 O O . GLU A 1 125 ? -8.042 12.207 -6.136 1.00 55.22 125 GLU A O 1
ATOM 924 N N . GLY A 1 126 ? -7.271 11.077 -7.910 1.00 60.41 126 G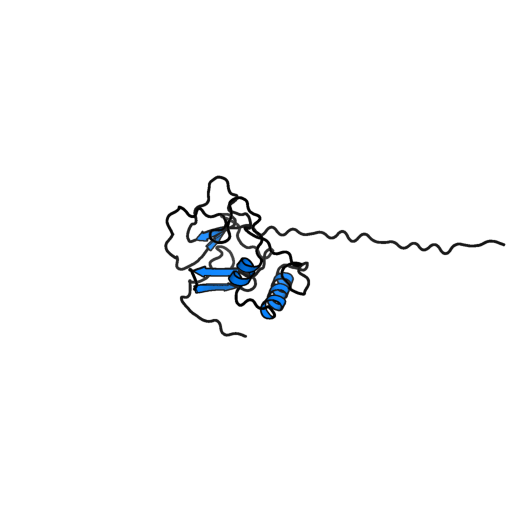LY A N 1
ATOM 925 C CA . GLY A 1 126 ? -7.008 9.804 -7.227 1.00 60.41 126 GLY A CA 1
ATOM 926 C C . GLY A 1 126 ? -5.649 9.240 -7.659 1.00 60.41 126 GLY A C 1
ATOM 927 O O . GLY A 1 126 ? -4.791 9.988 -8.110 1.00 60.41 126 GLY A O 1
ATOM 928 N N . PHE A 1 127 ? -5.462 7.917 -7.620 1.00 63.53 127 PHE A N 1
ATOM 929 C CA . PHE A 1 127 ? -4.353 7.201 -8.269 1.00 63.53 127 PHE A CA 1
ATOM 930 C C . PHE A 1 127 ? -4.230 7.557 -9.760 1.00 63.53 127 PHE A C 1
ATOM 932 O O . PHE A 1 127 ? -4.994 7.104 -10.613 1.00 63.53 127 PHE A O 1
ATOM 939 N N . THR A 1 128 ? -3.274 8.409 -10.090 1.00 64.56 128 THR A N 1
ATOM 940 C CA . THR A 1 128 ? -2.986 8.815 -11.465 1.00 64.56 128 THR A CA 1
ATOM 941 C C . THR A 1 128 ? -2.075 7.796 -12.152 1.00 64.56 128 THR A C 1
ATOM 943 O O . THR A 1 128 ? -1.402 7.001 -11.500 1.00 64.56 128 THR A O 1
ATOM 946 N N . SER A 1 129 ? -2.000 7.818 -13.487 1.00 69.56 129 SER A N 1
ATOM 947 C CA . SER A 1 129 ? -1.092 6.938 -14.251 1.00 69.56 129 SER A CA 1
ATOM 948 C C . SER A 1 129 ? 0.395 7.174 -13.950 1.00 69.56 129 SER A C 1
ATOM 950 O O . SER A 1 129 ? 1.246 6.394 -14.361 1.00 69.56 129 SER A O 1
ATOM 952 N N . SER A 1 130 ? 0.734 8.261 -13.254 1.00 68.19 130 SER A N 1
ATOM 953 C CA . SER A 1 130 ? 2.078 8.496 -12.724 1.00 68.19 130 SER A CA 1
ATOM 954 C C . SER A 1 130 ? 2.391 7.672 -11.467 1.00 68.19 130 SER A C 1
ATOM 956 O O . SER A 1 130 ? 3.550 7.626 -11.062 1.00 68.19 130 SER A O 1
ATOM 958 N N . HIS A 1 131 ? 1.401 6.995 -10.878 1.00 70.69 131 HIS A N 1
ATOM 959 C CA . HIS A 1 131 ? 1.510 6.239 -9.630 1.00 70.69 131 HIS A CA 1
ATOM 960 C C . HIS A 1 131 ? 0.943 4.825 -9.807 1.00 70.69 131 HIS A C 1
ATOM 962 O O . HIS A 1 131 ? -0.038 4.436 -9.173 1.00 70.69 131 HIS A O 1
ATOM 968 N N . GLU A 1 132 ? 1.556 4.061 -10.712 1.00 77.81 132 GLU A N 1
ATOM 969 C CA . GLU A 1 132 ? 1.238 2.643 -10.887 1.00 77.81 132 GLU A CA 1
ATOM 970 C C . GLU A 1 132 ? 1.882 1.799 -9.787 1.00 77.81 132 GLU A C 1
ATOM 972 O O . GLU A 1 132 ? 3.037 2.004 -9.408 1.00 77.81 132 GLU A O 1
ATOM 977 N N . GLY A 1 133 ? 1.146 0.807 -9.303 1.00 77.44 133 GLY A N 1
ATOM 978 C CA . GLY A 1 133 ? 1.618 -0.082 -8.257 1.00 77.44 133 GLY A CA 1
ATOM 979 C C . GLY A 1 133 ? 0.642 -1.220 -7.984 1.00 77.44 133 GLY A C 1
ATOM 980 O O . GLY A 1 133 ? -0.461 -1.256 -8.539 1.00 77.44 133 GLY A O 1
ATOM 981 N N . PRO A 1 134 ? 1.046 -2.188 -7.151 1.00 83.56 134 PRO A N 1
ATOM 982 C CA . PRO A 1 134 ? 0.125 -3.197 -6.664 1.00 83.56 134 PRO A CA 1
ATOM 983 C C . PRO A 1 134 ? -0.967 -2.534 -5.811 1.00 83.56 134 PRO A C 1
ATOM 985 O O . PRO A 1 134 ? -0.672 -1.838 -4.843 1.00 83.56 134 PRO A O 1
ATOM 988 N N . CYS A 1 135 ? -2.231 -2.789 -6.136 1.00 83.25 135 CYS A N 1
ATOM 989 C CA . CYS A 1 135 ? -3.365 -2.407 -5.299 1.00 83.25 135 CYS A CA 1
ATOM 990 C C . CYS A 1 135 ? -4.015 -3.681 -4.768 1.00 83.25 135 CYS A C 1
ATOM 992 O O . CYS A 1 135 ? -4.453 -4.523 -5.550 1.00 83.25 135 CYS A O 1
ATOM 994 N N . GLU A 1 136 ? -4.094 -3.833 -3.452 1.00 87.19 136 GLU A N 1
ATOM 995 C CA . GLU A 1 136 ? -4.719 -4.989 -2.812 1.00 87.19 136 GLU A CA 1
ATOM 996 C C . GLU A 1 136 ? -5.652 -4.504 -1.704 1.00 87.19 136 GLU A C 1
ATOM 998 O O . GLU A 1 136 ? -5.276 -3.630 -0.925 1.00 87.19 136 GLU A O 1
ATOM 1003 N N . ALA A 1 137 ? -6.865 -5.056 -1.635 1.00 87.44 137 A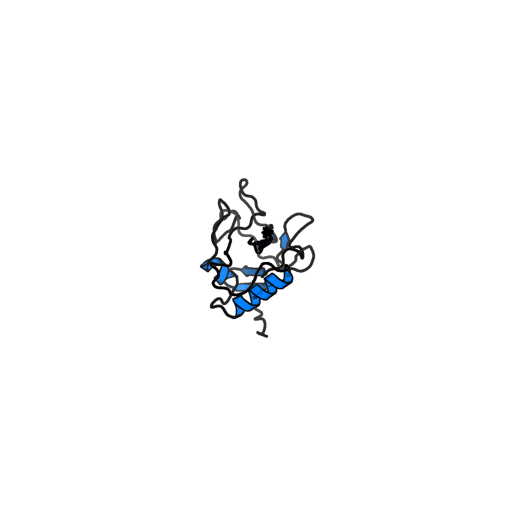LA A N 1
ATOM 1004 C CA . ALA A 1 137 ? -7.811 -4.746 -0.567 1.00 87.44 137 ALA A CA 1
ATOM 1005 C C . ALA A 1 137 ? -8.316 -6.021 0.103 1.00 87.44 137 ALA A C 1
ATOM 1007 O O . ALA A 1 137 ? -8.544 -7.051 -0.546 1.00 87.44 137 ALA A O 1
ATOM 1008 N N . TRP A 1 138 ? -8.510 -5.918 1.412 1.00 87.00 138 TRP A N 1
ATOM 1009 C CA . TRP A 1 138 ? -8.895 -7.014 2.285 1.00 87.00 138 TRP A CA 1
ATOM 1010 C C . TRP A 1 138 ? -10.071 -6.595 3.156 1.00 87.00 138 TRP A C 1
ATOM 1012 O O . TRP A 1 138 ? -10.118 -5.471 3.647 1.00 87.00 138 TRP A O 1
ATOM 1022 N N . CYS A 1 139 ? -10.993 -7.527 3.362 1.00 84.38 139 CYS A N 1
ATOM 1023 C CA . CYS A 1 139 ? -11.946 -7.483 4.460 1.00 84.38 139 CYS A CA 1
ATOM 1024 C C . CYS A 1 139 ? -11.560 -8.622 5.398 1.00 84.38 139 CYS A C 1
ATOM 1026 O O . CYS A 1 139 ? -11.667 -9.792 5.015 1.00 84.38 139 CYS A O 1
ATOM 1028 N N . ASP A 1 140 ? -11.053 -8.276 6.579 1.00 83.81 140 ASP A N 1
ATOM 1029 C CA . ASP A 1 140 ? -10.471 -9.217 7.535 1.00 83.81 140 ASP A CA 1
ATOM 1030 C C . ASP A 1 140 ? -9.385 -10.097 6.869 1.00 83.81 140 ASP A C 1
ATOM 1032 O O . ASP A 1 140 ? -8.369 -9.604 6.35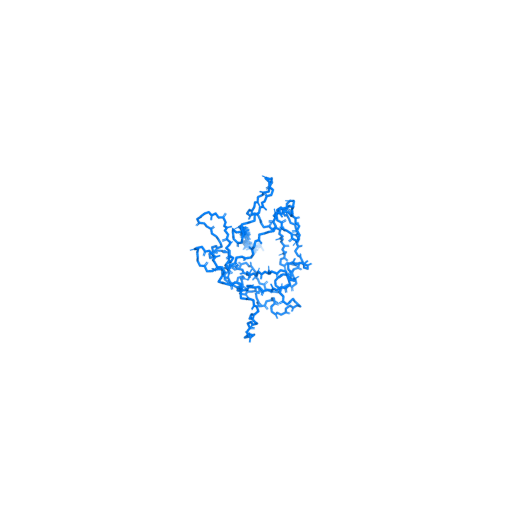6 1.00 83.81 140 ASP A O 1
ATOM 1036 N N . ASP A 1 141 ? -9.628 -11.407 6.822 1.00 86.69 141 ASP A N 1
ATOM 1037 C CA . ASP A 1 141 ? -8.758 -12.420 6.219 1.00 86.69 141 ASP A CA 1
ATOM 1038 C C . ASP A 1 141 ? -9.143 -12.773 4.775 1.00 86.69 141 ASP A C 1
ATOM 1040 O O . ASP A 1 141 ? -8.571 -13.677 4.163 1.00 86.69 141 ASP A O 1
ATOM 1044 N N . THR A 1 142 ? -10.120 -12.071 4.199 1.00 86.56 142 THR A N 1
ATOM 1045 C CA . THR A 1 142 ? -10.566 -12.290 2.822 1.00 86.56 142 THR A CA 1
ATOM 1046 C C . THR A 1 142 ? -10.028 -11.198 1.913 1.00 86.56 142 THR A C 1
ATOM 1048 O O . THR A 1 142 ? -10.393 -10.031 2.043 1.00 86.56 142 THR A O 1
ATOM 1051 N N . ARG A 1 143 ? -9.210 -11.577 0.926 1.00 86.62 143 ARG A N 1
ATOM 1052 C CA . ARG A 1 143 ? -8.843 -10.666 -0.161 1.00 86.62 143 ARG A CA 1
ATOM 1053 C C . ARG A 1 143 ? -10.045 -10.431 -1.062 1.00 86.62 143 ARG A C 1
ATOM 1055 O O . ARG A 1 143 ? -10.597 -11.382 -1.617 1.00 86.62 143 ARG A O 1
ATOM 1062 N N . VAL A 1 144 ? -10.412 -9.168 -1.232 1.00 84.38 144 VAL A N 1
ATOM 1063 C CA . VAL A 1 144 ? -11.598 -8.758 -1.999 1.00 84.38 144 VAL A CA 1
ATOM 1064 C C . VAL A 1 144 ? -11.239 -8.044 -3.295 1.00 84.38 144 VAL A C 1
ATOM 1066 O O . VAL A 1 144 ? -12.080 -7.935 -4.184 1.00 84.38 144 VAL A O 1
ATOM 1069 N N . PHE A 1 145 ? -9.985 -7.606 -3.426 1.00 83.44 145 PHE A N 1
ATOM 1070 C CA . PHE A 1 145 ? -9.479 -6.952 -4.622 1.00 83.44 145 PHE A CA 1
ATOM 1071 C C . PHE A 1 145 ? -7.974 -7.170 -4.788 1.00 83.44 145 PHE A C 1
ATOM 1073 O O . PHE A 1 145 ? -7.224 -7.149 -3.810 1.00 83.44 145 PHE A O 1
ATOM 1080 N N . LEU A 1 146 ? -7.544 -7.338 -6.038 1.00 84.94 146 LEU A N 1
ATOM 1081 C CA . LEU A 1 146 ? -6.150 -7.261 -6.451 1.00 84.94 146 LEU A CA 1
ATOM 1082 C C . LEU A 1 146 ? -6.077 -6.642 -7.852 1.00 84.94 146 LEU A C 1
ATOM 1084 O O . LEU A 1 146 ? -6.678 -7.161 -8.789 1.00 84.94 146 LEU A O 1
ATOM 1088 N N . ALA A 1 147 ? -5.293 -5.581 -8.010 1.00 81.81 147 ALA A N 1
ATOM 1089 C CA . ALA A 1 147 ? -4.892 -5.047 -9.303 1.00 81.81 147 ALA A CA 1
ATOM 1090 C C . ALA A 1 147 ? -3.373 -4.917 -9.373 1.00 81.81 147 ALA A C 1
ATOM 1092 O O . ALA A 1 147 ? -2.707 -4.500 -8.427 1.00 81.81 147 ALA A O 1
ATOM 1093 N N . ARG A 1 148 ? -2.812 -5.284 -10.528 1.00 78.81 148 ARG A N 1
ATOM 1094 C CA . ARG A 1 148 ? -1.358 -5.335 -10.717 1.00 78.81 148 ARG A CA 1
ATOM 1095 C C . ARG A 1 148 ? -0.722 -4.004 -11.136 1.00 78.81 148 ARG A C 1
ATOM 1097 O O . ARG A 1 148 ? 0.495 -3.893 -11.058 1.00 78.81 148 ARG A O 1
ATOM 1104 N N . ARG A 1 149 ? -1.488 -3.031 -11.633 1.00 69.31 149 ARG A N 1
ATOM 1105 C CA . ARG A 1 149 ? -0.919 -1.786 -12.186 1.00 69.31 149 ARG A CA 1
ATOM 1106 C C . ARG A 1 149 ? -1.683 -0.535 -11.796 1.00 69.31 149 ARG A C 1
ATOM 1108 O O . ARG A 1 149 ? -1.083 0.401 -11.287 1.00 69.31 149 ARG A O 1
ATOM 1115 N N . THR A 1 150 ? -2.984 -0.508 -12.046 1.00 64.56 150 THR A N 1
ATOM 1116 C CA . THR A 1 150 ? -3.788 0.700 -11.863 1.00 64.56 150 THR A CA 1
ATOM 1117 C C . THR A 1 150 ? -5.192 0.364 -11.394 1.00 64.56 150 THR A C 1
ATOM 1119 O O . THR A 1 150 ? -5.758 -0.672 -11.757 1.00 64.56 150 THR A O 1
ATOM 1122 N N . LEU A 1 151 ? -5.756 1.276 -10.604 1.00 57.38 151 LEU A 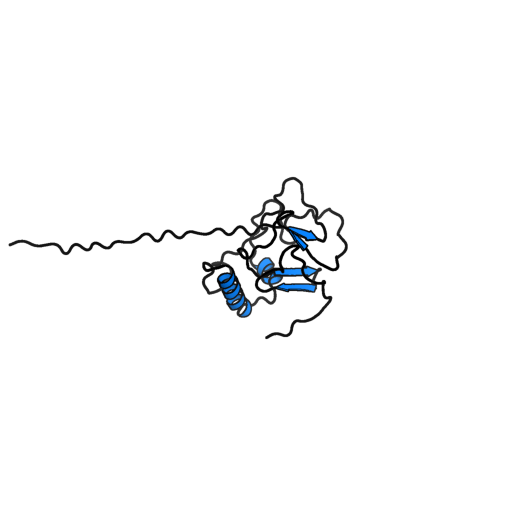N 1
ATOM 1123 C CA . LEU A 1 151 ? -7.197 1.371 -10.414 1.00 57.38 151 LEU A CA 1
ATOM 1124 C C . LEU A 1 151 ? -7.851 1.932 -11.697 1.00 57.38 151 LEU A C 1
ATOM 1126 O O . LEU A 1 151 ? -7.190 2.641 -12.462 1.00 57.38 151 LEU A O 1
ATOM 1130 N N . PRO A 1 152 ? -9.130 1.619 -11.972 1.00 55.59 152 PRO A N 1
ATOM 1131 C CA . PRO A 1 152 ? -9.861 2.219 -13.091 1.00 55.59 152 PRO A CA 1
ATOM 1132 C C . PRO A 1 152 ? -9.940 3.757 -12.976 1.00 55.59 152 PRO A C 1
ATOM 1134 O O . PRO A 1 152 ? -9.772 4.290 -11.885 1.00 55.59 152 PRO A O 1
ATOM 1137 N N . PRO A 1 153 ? -10.181 4.497 -14.077 1.00 50.03 153 PRO A N 1
ATOM 1138 C CA . PRO A 1 153 ? -10.219 5.966 -14.064 1.00 50.03 153 PRO A CA 1
ATOM 1139 C C . PRO A 1 153 ? -11.284 6.530 -13.098 1.00 50.03 153 PRO A C 1
ATOM 1141 O O . PRO A 1 153 ? -12.244 5.828 -12.786 1.00 50.03 153 PRO A O 1
ATOM 1144 N N . PRO A 1 154 ? -11.132 7.787 -12.630 1.00 50.75 154 PRO A N 1
ATOM 1145 C CA . PRO A 1 154 ? -11.939 8.358 -11.550 1.00 50.75 154 PRO A CA 1
ATOM 1146 C C . PRO A 1 154 ? -13.461 8.387 -11.836 1.00 50.75 154 PRO A C 1
ATOM 1148 O O . PRO A 1 154 ? -13.852 8.679 -12.971 1.00 50.75 154 PRO A O 1
ATOM 1151 N N . PRO A 1 155 ? -14.320 8.145 -10.817 1.00 52.50 155 PRO A N 1
ATOM 1152 C CA . PRO A 1 155 ? -13.956 7.731 -9.458 1.00 52.50 155 PRO A CA 1
ATOM 1153 C C . PRO A 1 155 ? -13.350 6.326 -9.482 1.00 52.50 155 PRO A C 1
ATOM 1155 O O . PRO A 1 155 ? -13.866 5.443 -10.169 1.00 52.50 155 PRO A O 1
ATOM 1158 N N . GLN A 1 156 ? -12.240 6.133 -8.766 1.00 57.91 156 GLN A N 1
ATOM 1159 C CA . GLN A 1 156 ? -11.482 4.879 -8.752 1.00 57.91 156 GLN A CA 1
ATOM 1160 C C . GLN A 1 156 ? -12.223 3.822 -7.954 1.00 57.91 156 GLN A C 1
ATOM 1162 O O . GLN A 1 156 ? -11.926 3.538 -6.797 1.00 57.91 156 GLN A O 1
ATOM 1167 N N . LYS A 1 157 ? -13.232 3.268 -8.611 1.00 53.56 157 LYS A N 1
ATOM 1168 C CA . LYS A 1 157 ? -14.112 2.244 -8.084 1.00 53.56 157 LYS A CA 1
ATOM 1169 C C . LYS A 1 157 ? -13.457 0.898 -8.298 1.00 53.56 157 LYS A C 1
ATOM 1171 O O . LYS A 1 157 ? -13.338 0.434 -9.432 1.00 53.56 157 LYS A O 1
ATOM 1176 N N . CYS A 1 158 ? -13.063 0.240 -7.220 1.00 55.41 158 CYS A N 1
ATOM 1177 C CA . CYS A 1 158 ? -12.826 -1.191 -7.297 1.00 55.41 158 CYS A CA 1
ATOM 1178 C C . CYS A 1 158 ? -14.187 -1.864 -7.512 1.00 55.41 158 CYS A C 1
ATOM 1180 O O . CYS A 1 158 ? -15.062 -1.727 -6.650 1.00 55.41 158 CYS A O 1
ATOM 1182 N N . PRO A 1 159 ? -14.405 -2.547 -8.653 1.00 50.84 159 PRO A N 1
ATOM 1183 C CA . PRO A 1 159 ? -15.678 -3.193 -8.908 1.00 50.84 159 PRO A CA 1
ATOM 1184 C C . PRO A 1 159 ? -15.926 -4.240 -7.828 1.00 50.84 159 PRO A C 1
ATOM 1186 O O . PRO A 1 159 ? -14.997 -4.947 -7.445 1.00 50.84 159 PRO A O 1
ATOM 1189 N N . THR A 1 160 ? -17.180 -4.281 -7.383 1.00 48.25 160 THR A N 1
ATOM 1190 C CA . THR A 1 160 ? -17.813 -5.179 -6.408 1.00 48.25 160 THR A CA 1
ATOM 1191 C C . THR A 1 160 ? -16.861 -6.057 -5.593 1.00 48.25 160 THR A C 1
ATOM 1193 O O . THR A 1 160 ? -16.247 -6.952 -6.174 1.00 48.25 160 THR A O 1
ATOM 1196 N N . ILE A 1 161 ? -16.838 -5.908 -4.260 1.00 46.94 161 ILE A N 1
ATOM 1197 C CA . ILE A 1 161 ? -16.252 -6.870 -3.304 1.00 46.94 161 ILE A CA 1
ATOM 1198 C C . ILE A 1 161 ? -16.810 -8.267 -3.626 1.00 46.94 161 ILE A C 1
ATOM 1200 O O . ILE A 1 161 ? -17.846 -8.696 -3.112 1.00 46.94 161 ILE A O 1
ATOM 1204 N N . ARG A 1 162 ? -16.160 -9.001 -4.537 1.00 41.94 162 ARG A N 1
ATOM 1205 C CA . ARG A 1 162 ? -16.584 -10.349 -4.895 1.00 41.94 162 ARG A CA 1
ATOM 1206 C C . ARG A 1 162 ? -16.163 -11.210 -3.728 1.00 41.94 162 ARG A C 1
ATOM 1208 O O . ARG A 1 162 ? -15.001 -11.593 -3.630 1.00 41.94 162 ARG A O 1
ATOM 1215 N N . ARG A 1 163 ? -17.109 -11.511 -2.835 1.00 38.09 163 ARG A N 1
ATOM 1216 C CA . ARG A 1 163 ? -16.940 -12.574 -1.842 1.00 38.09 163 ARG A CA 1
ATOM 1217 C C . ARG A 1 163 ? -16.487 -13.835 -2.581 1.00 38.09 163 ARG A C 1
ATOM 1219 O O . ARG A 1 163 ? -17.284 -14.474 -3.256 1.00 38.09 163 ARG A O 1
ATOM 1226 N N . GLY A 1 164 ? -15.194 -14.136 -2.483 1.00 38.50 164 GLY A N 1
ATOM 1227 C CA . GLY A 1 164 ? -14.566 -15.350 -2.985 1.00 38.50 164 GLY A CA 1
ATOM 1228 C C . GLY A 1 164 ? -14.734 -15.613 -4.482 1.00 38.50 164 GLY A C 1
ATOM 1229 O O . GLY A 1 164 ? -15.516 -16.475 -4.871 1.00 38.50 164 GLY A O 1
ATOM 1230 N N . VAL A 1 165 ? -13.897 -15.005 -5.325 1.00 34.31 165 VAL A N 1
ATOM 1231 C CA . VAL A 1 165 ? -13.507 -15.665 -6.581 1.00 34.31 165 VAL A CA 1
ATOM 1232 C C . VAL A 1 165 ? -11.990 -15.677 -6.665 1.00 34.31 165 VAL A C 1
ATOM 1234 O O . VAL A 1 165 ? -11.341 -14.653 -6.840 1.00 34.31 165 VAL A O 1
ATOM 1237 N N . ARG A 1 166 ? -11.438 -16.877 -6.491 1.00 34.97 166 ARG A N 1
ATOM 1238 C CA . ARG A 1 166 ? -10.040 -17.210 -6.751 1.00 34.97 166 ARG A CA 1
ATOM 1239 C C . ARG A 1 166 ? -9.756 -16.842 -8.215 1.00 34.97 166 ARG A C 1
ATOM 1241 O O . ARG A 1 166 ? -10.340 -17.460 -9.102 1.00 34.97 166 ARG A O 1
ATOM 1248 N N . GLU A 1 167 ? -8.923 -15.835 -8.476 1.00 38.62 167 GLU A N 1
ATOM 1249 C CA . GLU A 1 167 ? -8.401 -15.634 -9.832 1.00 38.62 167 GLU A CA 1
ATOM 1250 C C . GLU A 1 167 ? -7.575 -16.869 -10.227 1.00 38.62 167 GLU A C 1
ATOM 1252 O O . GLU A 1 167 ? -6.811 -17.383 -9.399 1.00 38.62 167 GLU A O 1
ATOM 1257 N N . PRO A 1 168 ? -7.727 -17.384 -11.458 1.00 31.45 168 PRO A N 1
ATOM 1258 C CA . PRO A 1 168 ? -6.860 -18.437 -11.949 1.00 31.45 168 PRO A CA 1
ATOM 1259 C C . PRO A 1 168 ? -5.457 -17.857 -12.143 1.00 31.45 168 PRO A C 1
ATOM 1261 O O . PRO A 1 168 ? -5.283 -16.816 -12.774 1.00 31.45 168 PRO A O 1
ATOM 1264 N N . ALA A 1 169 ? -4.460 -18.539 -11.583 1.00 32.84 169 ALA A N 1
ATOM 1265 C CA . ALA A 1 169 ? -3.064 -18.266 -11.881 1.00 32.84 169 ALA A CA 1
ATOM 1266 C C . ALA A 1 169 ? -2.839 -18.413 -13.396 1.00 32.84 169 ALA A C 1
ATOM 1268 O O . ALA A 1 169 ? -3.185 -19.449 -13.969 1.00 32.84 169 ALA A O 1
ATOM 1269 N N . ALA A 1 170 ? -2.291 -17.370 -14.019 1.00 34.88 170 ALA A N 1
ATOM 1270 C CA . ALA A 1 170 ? -1.671 -17.427 -15.339 1.00 34.88 170 ALA A CA 1
ATOM 1271 C C . ALA A 1 170 ? -0.153 -17.410 -15.162 1.00 34.88 170 ALA A C 1
ATOM 1273 O O . ALA A 1 170 ? 0.315 -16.610 -14.313 1.00 34.88 170 ALA A O 1
#

Radius of gyration: 21.4 Å; chains: 1; bounding box: 86×36×43 Å

Organism: NCBI:txid129364

Secondary structure (DSSP, 8-state):
--------------------------EEEETT----TTS-TTS--EE--TTTS---S---S-HHHHHHHHHHHHHTSS-SSHHHHHHHH-EE-STT-BTTTBTS-TTSPPPPPPSSEEEESSSS--S-TTS---EEEEETTEEEEEESS-PPSSSEEE----TT--PPP-

Foldseek 3Di:
DDDDDDDPPPPPDDPPPPPPPPFQFWAWPVVNFAFDPPFDRGGDFWDADPVRLPFDDDLSDALQVNLVSCCVRVVVDPDPDPLRSCVVGTDGDGPPADSPQGRTDPVDDDDDHDQKIFMDRDPPDGQDQRHWHWDWDDDVPDTQDTDSTDQPPPSRIPHGSPPDDDDDDD

pLDDT: mean 75.69, std 19.17, range [31.45, 97.12]